Protein AF-A0A640UPW0-F1 (afdb_monomer_lite)

Foldseek 3Di:
DDDPPPQDDQDPDLALQVVQLVCLVVPDQDDDCPPVPVPNDSGRLVSQLCVVCVVPVPDDSVNSNVVSSCVSNLVSCCSNCVVDPDDDPPPDQWDAPPDDDSPPDDQVVQQVVLVVVQFPDKGWDWADDPDPRIGTDIDIDTHHD

pLDDT: mean 71.47, std 17.25, range [28.33, 95.25]

Organism: NCBI:txid47759

Structure (mmCIF, N/CA/C/O backbone):
data_AF-A0A640UPW0-F1
#
_entry.id   AF-A0A640UPW0-F1
#
loop_
_atom_site.group_PDB
_atom_site.id
_atom_site.type_symbol
_atom_site.label_atom_id
_atom_site.label_alt_id
_atom_site.label_comp_id
_atom_site.label_asym_id
_atom_site.label_entity_id
_atom_site.label_seq_id
_atom_site.pdbx_PDB_ins_code
_atom_site.Cartn_x
_atom_site.Cartn_y
_atom_site.Cartn_z
_atom_site.occupancy
_atom_site.B_iso_or_equiv
_atom_site.auth_seq_id
_atom_site.auth_comp_id
_atom_site.auth_asym_id
_atom_site.auth_atom_id
_atom_site.pdbx_PDB_model_num
ATOM 1 N N . MET A 1 1 ? -20.038 -16.195 15.517 1.00 28.33 1 MET A N 1
ATOM 2 C CA . MET A 1 1 ? -19.297 -17.173 14.692 1.00 28.33 1 MET A CA 1
ATOM 3 C C . MET A 1 1 ? -17.893 -16.635 14.487 1.00 28.33 1 MET A C 1
ATOM 5 O O . MET A 1 1 ? -17.792 -15.527 13.973 1.00 28.33 1 MET A O 1
ATOM 9 N N . PRO A 1 2 ? -16.830 -17.332 14.911 1.00 32.97 2 PRO A N 1
ATOM 10 C CA . PRO A 1 2 ? -15.482 -16.960 14.506 1.00 32.97 2 PRO A CA 1
ATOM 11 C C . PRO A 1 2 ? -15.348 -17.209 12.999 1.00 32.97 2 PRO A C 1
ATOM 13 O O . PRO A 1 2 ? -15.584 -18.318 12.523 1.00 32.97 2 PRO A O 1
ATOM 16 N N . VAL A 1 3 ? -15.035 -16.159 12.243 1.00 39.00 3 VAL A N 1
ATOM 17 C CA . VAL A 1 3 ? -14.639 -16.282 10.839 1.00 39.00 3 VAL A CA 1
ATOM 18 C C . VAL A 1 3 ? -13.253 -16.917 10.849 1.00 39.00 3 VAL A C 1
ATOM 20 O O . VAL A 1 3 ? -12.303 -16.298 11.324 1.00 39.00 3 VAL A O 1
ATOM 23 N N . MET A 1 4 ? -13.132 -18.161 10.382 1.00 33.19 4 MET A N 1
ATOM 24 C CA . MET A 1 4 ? -11.815 -18.705 10.065 1.00 33.19 4 MET A CA 1
ATOM 25 C C . MET A 1 4 ? -11.271 -17.908 8.882 1.00 33.19 4 MET A C 1
ATOM 27 O O . MET A 1 4 ? -11.778 -18.028 7.770 1.00 33.19 4 MET A O 1
ATOM 31 N N . LEU A 1 5 ? -10.266 -17.071 9.129 1.00 48.53 5 LEU A N 1
ATOM 32 C CA . LEU A 1 5 ? -9.405 -16.581 8.061 1.00 48.53 5 LEU A CA 1
ATOM 33 C C . LEU A 1 5 ? -8.719 -17.814 7.469 1.00 48.53 5 LEU A C 1
ATOM 35 O O . LEU A 1 5 ? -7.954 -18.480 8.168 1.00 48.53 5 LEU A O 1
ATOM 39 N N . GLU A 1 6 ? -9.045 -18.154 6.221 1.00 45.84 6 GLU A N 1
ATOM 40 C CA . GLU A 1 6 ? -8.282 -19.137 5.456 1.00 45.84 6 GLU A CA 1
ATOM 41 C C . GLU A 1 6 ? -6.794 -18.811 5.589 1.00 45.84 6 GLU A C 1
ATOM 43 O O . GLU A 1 6 ? -6.364 -17.677 5.359 1.00 45.84 6 GLU A O 1
ATOM 48 N N . VAL A 1 7 ? -6.011 -19.807 6.000 1.00 53.84 7 VAL A N 1
ATOM 49 C CA . VAL A 1 7 ? -4.555 -19.688 6.033 1.00 53.84 7 VAL A CA 1
ATOM 50 C C . VAL A 1 7 ? -4.105 -19.435 4.592 1.00 53.84 7 VAL A C 1
ATOM 52 O O . VAL A 1 7 ? -4.465 -20.238 3.725 1.00 53.84 7 VAL A O 1
ATOM 55 N N . PRO A 1 8 ? -3.360 -18.352 4.295 1.00 54.28 8 PRO A N 1
ATOM 56 C CA . PRO A 1 8 ? -3.006 -18.027 2.924 1.00 54.28 8 PRO A CA 1
ATOM 57 C C . PRO A 1 8 ? -2.251 -19.195 2.296 1.00 54.28 8 PRO A C 1
ATOM 59 O O . PRO A 1 8 ? -1.197 -19.616 2.777 1.00 54.28 8 PRO A O 1
ATOM 62 N N . SER A 1 9 ? -2.808 -19.733 1.216 1.00 58.19 9 SER A N 1
ATOM 63 C CA . SER A 1 9 ? -2.140 -20.709 0.367 1.00 58.19 9 SER A CA 1
ATOM 64 C C . SER A 1 9 ? -0.783 -20.159 -0.071 1.00 58.19 9 SER A C 1
ATOM 66 O O . SER A 1 9 ? -0.698 -19.026 -0.549 1.00 58.19 9 SER A O 1
ATOM 68 N N . ARG A 1 10 ? 0.269 -20.975 0.063 1.00 58.75 10 ARG A N 1
ATOM 69 C CA . ARG A 1 10 ? 1.624 -20.675 -0.419 1.00 58.75 10 ARG A CA 1
ATOM 70 C C . ARG A 1 10 ? 1.535 -20.197 -1.869 1.00 58.75 10 ARG A C 1
ATOM 72 O O . ARG A 1 10 ? 1.003 -20.917 -2.714 1.00 58.75 10 ARG A O 1
ATOM 79 N N . THR A 1 11 ? 2.009 -18.987 -2.153 1.00 61.59 11 THR A N 1
ATOM 80 C CA . THR A 1 11 ? 1.872 -18.409 -3.494 1.00 61.59 11 THR A CA 1
ATOM 81 C C . THR A 1 11 ? 2.588 -19.306 -4.506 1.00 61.59 11 THR A C 1
ATOM 83 O O . THR A 1 11 ? 3.743 -19.683 -4.308 1.00 61.59 11 THR A O 1
ATOM 86 N N . THR A 1 12 ? 1.895 -19.707 -5.575 1.00 64.69 12 THR A N 1
ATOM 87 C CA . THR A 1 12 ? 2.423 -20.634 -6.598 1.00 64.69 12 THR A CA 1
ATOM 88 C C . THR A 1 12 ? 3.489 -19.977 -7.481 1.00 64.69 12 THR A C 1
ATOM 90 O O . THR A 1 12 ? 4.301 -20.656 -8.106 1.00 64.69 12 THR A O 1
ATOM 93 N N . HIS A 1 13 ? 3.514 -18.644 -7.516 1.00 66.38 13 HIS A N 1
ATOM 94 C CA . HIS A 1 13 ? 4.432 -17.852 -8.323 1.00 66.38 13 HIS A CA 1
ATOM 95 C C . HIS A 1 13 ? 5.233 -16.888 -7.452 1.00 66.38 13 HIS A C 1
ATOM 97 O O . HIS A 1 13 ? 4.760 -16.407 -6.426 1.00 66.38 13 HIS A O 1
ATOM 103 N N . ARG A 1 14 ? 6.480 -16.646 -7.863 1.00 78.75 14 ARG A N 1
ATOM 104 C CA . ARG A 1 14 ? 7.421 -15.715 -7.221 1.00 78.75 14 ARG A CA 1
ATOM 105 C C . ARG A 1 14 ? 7.807 -14.552 -8.134 1.00 78.75 14 ARG A C 1
ATOM 107 O O . ARG A 1 14 ? 8.627 -13.742 -7.728 1.00 78.75 14 ARG A O 1
ATOM 114 N N . ASP A 1 15 ? 7.229 -14.479 -9.335 1.00 88.81 15 ASP A N 1
ATOM 115 C CA . ASP A 1 15 ? 7.400 -13.347 -10.247 1.00 88.81 15 ASP A CA 1
ATOM 116 C C . ASP A 1 15 ? 6.565 -12.155 -9.742 1.00 88.81 15 ASP A C 1
ATOM 118 O O . ASP A 1 15 ? 5.330 -12.204 -9.814 1.00 88.81 15 ASP A O 1
ATOM 122 N N . PRO A 1 16 ? 7.204 -11.090 -9.221 1.00 88.00 16 PRO A N 1
ATOM 123 C CA . PRO A 1 16 ? 6.502 -9.951 -8.642 1.00 88.00 16 PRO A CA 1
ATOM 124 C C . PRO A 1 16 ? 5.600 -9.232 -9.648 1.00 88.00 16 PRO A C 1
ATOM 126 O O . PRO A 1 16 ? 4.523 -8.756 -9.281 1.00 88.00 16 PRO A O 1
ATOM 129 N N . ARG A 1 17 ? 5.996 -9.196 -10.926 1.00 89.06 17 ARG A N 1
ATOM 130 C CA . ARG A 1 17 ? 5.212 -8.558 -11.982 1.00 89.06 17 ARG A CA 1
ATOM 131 C C . ARG A 1 17 ? 3.939 -9.335 -12.269 1.00 89.06 17 ARG A C 1
ATOM 133 O O . ARG A 1 17 ? 2.855 -8.752 -12.257 1.00 89.06 17 ARG A O 1
ATOM 140 N N . ALA A 1 18 ? 4.049 -10.647 -12.469 1.00 88.06 18 ALA A N 1
ATOM 141 C CA . ALA A 1 18 ? 2.884 -11.504 -12.671 1.00 88.06 18 ALA A CA 1
ATOM 142 C C . ALA A 1 18 ? 1.912 -11.435 -11.483 1.00 88.06 18 ALA A C 1
ATOM 144 O O . ALA A 1 18 ? 0.706 -11.311 -11.686 1.00 88.06 18 ALA A O 1
ATOM 145 N N . LEU A 1 19 ? 2.431 -11.446 -10.250 1.00 87.88 19 LEU A N 1
ATOM 146 C CA . LEU A 1 19 ? 1.619 -11.326 -9.037 1.00 87.88 19 LEU A CA 1
ATOM 147 C C . LEU A 1 19 ? 0.883 -9.983 -8.963 1.00 87.88 19 LEU A C 1
ATOM 149 O O . LEU A 1 19 ? -0.321 -9.954 -8.702 1.00 87.88 19 LEU A O 1
ATOM 153 N N . LEU A 1 20 ? 1.579 -8.875 -9.230 1.00 86.12 20 LEU A N 1
ATOM 154 C CA . LEU A 1 20 ? 0.967 -7.549 -9.224 1.00 86.12 20 LEU A CA 1
ATOM 155 C C . LEU A 1 20 ? -0.106 -7.421 -10.315 1.00 86.12 20 LEU A C 1
ATOM 157 O O . LEU A 1 20 ? -1.169 -6.851 -10.091 1.00 86.12 20 LEU A O 1
ATOM 161 N N . ASN A 1 21 ? 0.114 -7.998 -11.489 1.00 86.19 21 ASN A N 1
ATOM 162 C CA . ASN A 1 21 ? -0.888 -7.972 -12.549 1.00 86.19 21 ASN A CA 1
ATOM 163 C C . ASN A 1 21 ? -2.078 -8.890 -12.270 1.00 86.19 21 ASN A C 1
ATOM 165 O O . ASN A 1 21 ? -3.207 -8.533 -12.600 1.00 86.19 21 ASN A O 1
ATOM 169 N N . ALA A 1 22 ? -1.867 -10.026 -11.605 1.00 86.38 22 ALA A N 1
ATOM 170 C CA . ALA A 1 22 ? -2.944 -10.934 -11.220 1.00 86.38 22 ALA A CA 1
ATOM 171 C C . ALA A 1 22 ? -3.957 -10.272 -10.271 1.00 86.38 22 ALA A C 1
ATOM 173 O O . ALA A 1 22 ? -5.144 -10.595 -10.319 1.00 86.38 22 ALA A O 1
ATOM 174 N N . VAL A 1 23 ? -3.527 -9.305 -9.447 1.00 82.56 23 VAL A N 1
ATOM 175 C CA . VAL A 1 23 ? -4.449 -8.570 -8.566 1.00 82.56 23 VAL A CA 1
ATOM 176 C C . VAL A 1 23 ? -5.256 -7.488 -9.286 1.00 82.56 23 VAL A C 1
ATOM 178 O O . VAL A 1 23 ? -6.180 -6.930 -8.692 1.00 82.56 23 VAL A O 1
ATOM 181 N N . ARG A 1 24 ? -4.974 -7.206 -10.566 1.00 78.88 24 ARG A N 1
ATOM 182 C CA . ARG A 1 24 ? -5.638 -6.155 -11.351 1.00 78.88 24 ARG A CA 1
ATOM 183 C C . ARG A 1 24 ? -7.171 -6.152 -11.243 1.00 78.88 24 ARG A C 1
ATOM 185 O O . ARG A 1 24 ? -7.704 -5.071 -10.995 1.00 78.88 24 ARG A O 1
ATOM 192 N N . PRO A 1 25 ? -7.897 -7.283 -11.369 1.00 80.75 25 PRO A N 1
ATOM 193 C CA . PRO A 1 25 ? -9.364 -7.283 -11.309 1.00 80.75 25 PRO A CA 1
ATOM 194 C C . PRO A 1 25 ? -9.931 -6.845 -9.950 1.00 80.75 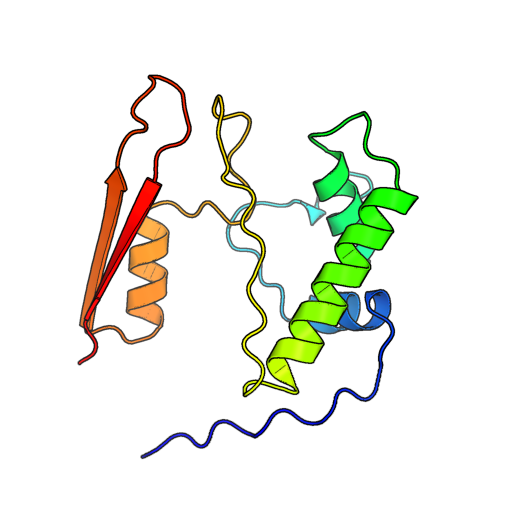25 PRO A C 1
ATOM 196 O O . PRO A 1 25 ? -11.082 -6.422 -9.858 1.00 80.75 25 PRO A O 1
ATOM 199 N N . TYR A 1 26 ? -9.128 -6.935 -8.887 1.00 76.44 26 TYR A N 1
ATOM 200 C CA . TYR A 1 26 ? -9.523 -6.573 -7.525 1.00 76.44 26 TYR A CA 1
ATOM 201 C C . TYR A 1 26 ? -9.193 -5.119 -7.173 1.00 76.44 26 TYR A C 1
ATOM 203 O O . TYR A 1 26 ? -9.710 -4.591 -6.186 1.00 76.44 26 TYR A O 1
ATOM 211 N N . VAL A 1 27 ? -8.363 -4.445 -7.976 1.00 71.94 27 VAL A N 1
ATOM 212 C CA . VAL A 1 27 ? -8.020 -3.033 -7.782 1.00 71.94 27 VAL A CA 1
ATOM 213 C C . VAL A 1 27 ? -9.193 -2.166 -8.244 1.00 71.94 27 VAL A C 1
ATOM 215 O O . VAL A 1 27 ? -9.268 -1.738 -9.391 1.00 71.94 27 VAL A O 1
ATOM 218 N N . LYS A 1 28 ? -10.126 -1.904 -7.326 1.00 63.00 28 LYS A N 1
ATOM 219 C CA . LYS A 1 28 ? -11.247 -0.973 -7.517 1.00 63.00 28 LYS A CA 1
ATOM 220 C C . LYS A 1 28 ? -10.804 0.422 -7.079 1.00 63.00 28 LYS A C 1
ATOM 222 O O . LYS A 1 28 ? -10.759 0.710 -5.883 1.00 63.00 28 LYS A O 1
ATOM 227 N N . GLU A 1 29 ? -10.415 1.290 -8.008 1.00 58.00 29 GLU A N 1
ATOM 228 C CA . GLU A 1 29 ? -10.051 2.663 -7.642 1.00 58.00 29 GLU A CA 1
ATOM 229 C C . GLU A 1 29 ? -11.248 3.460 -7.116 1.00 58.00 29 GLU A C 1
ATOM 231 O O . GLU A 1 29 ? -12.359 3.365 -7.624 1.00 58.00 29 GLU A O 1
ATOM 236 N N . CYS A 1 30 ? -11.006 4.287 -6.096 1.00 47.72 30 CYS A N 1
ATOM 237 C CA . CYS A 1 30 ? -12.014 5.159 -5.489 1.00 47.72 30 CYS A CA 1
ATOM 238 C C . CYS A 1 30 ? -11.754 6.661 -5.714 1.00 47.72 30 CYS A C 1
ATOM 240 O O . CYS A 1 30 ? -12.476 7.469 -5.128 1.00 47.72 30 CYS A O 1
ATOM 242 N N . THR A 1 31 ? -10.727 7.062 -6.481 1.00 45.81 31 THR A N 1
ATOM 243 C CA . THR A 1 31 ? -10.198 8.437 -6.345 1.00 45.81 31 THR A CA 1
ATOM 244 C C . THR A 1 31 ? -9.546 9.069 -7.590 1.00 45.81 31 THR A C 1
ATOM 246 O O . THR A 1 31 ? -8.720 9.948 -7.405 1.00 45.81 31 THR A O 1
ATOM 249 N N . TYR A 1 32 ? -9.971 8.719 -8.816 1.00 41.12 32 TYR A N 1
ATOM 250 C CA . TYR A 1 32 ? -9.625 9.315 -10.140 1.00 41.12 32 TYR A CA 1
ATOM 251 C C . TYR A 1 32 ? -8.732 8.489 -11.094 1.00 41.12 32 TYR A C 1
ATOM 253 O O . TYR A 1 32 ? -7.826 7.760 -10.689 1.00 41.12 32 TYR A O 1
ATOM 261 N N . ASN A 1 33 ? -9.051 8.651 -12.388 1.00 45.81 33 ASN A N 1
ATOM 262 C CA . ASN A 1 33 ? -8.652 7.880 -13.570 1.00 45.81 33 ASN A CA 1
ATOM 263 C C . ASN A 1 33 ? -7.176 8.026 -13.968 1.00 45.81 33 ASN A C 1
ATOM 265 O O . ASN A 1 33 ? -6.824 8.727 -14.913 1.00 45.81 33 ASN A O 1
ATOM 269 N N . VAL A 1 34 ? -6.297 7.280 -13.301 1.00 47.31 34 VAL A N 1
ATOM 270 C CA . VAL A 1 34 ? -4.931 7.052 -13.811 1.00 47.31 34 VAL A CA 1
ATOM 271 C C . VAL A 1 34 ? -4.951 6.187 -15.087 1.00 47.31 34 VAL A C 1
ATOM 273 O O . VAL A 1 34 ? -4.034 6.279 -15.895 1.00 47.31 34 VAL A O 1
ATOM 276 N N . PHE A 1 35 ? -6.009 5.395 -15.304 1.00 45.53 35 PHE A N 1
ATOM 277 C CA . PHE A 1 35 ? -6.189 4.514 -16.471 1.00 45.53 35 PHE A CA 1
ATOM 278 C C . PHE A 1 35 ? -6.747 5.165 -17.736 1.00 45.53 35 PHE A C 1
ATOM 280 O O . PHE A 1 35 ? -6.861 4.502 -18.760 1.00 45.53 35 PHE A O 1
ATOM 287 N N . GLU A 1 36 ? -7.108 6.442 -17.679 1.00 49.38 36 GLU A N 1
ATOM 288 C CA . GLU A 1 36 ? -7.510 7.188 -18.877 1.00 49.38 36 GLU A CA 1
ATOM 289 C C . GLU A 1 36 ? -6.373 8.075 -19.400 1.00 49.38 36 GLU A C 1
ATOM 291 O O . GLU A 1 36 ? -6.513 8.725 -20.433 1.00 49.38 36 GLU A O 1
ATOM 296 N N . SER A 1 37 ? -5.218 8.104 -18.717 1.00 44.47 37 SER A N 1
ATOM 297 C CA . SER A 1 37 ? -4.046 8.819 -19.228 1.00 44.47 37 SER A CA 1
ATOM 298 C C . SER A 1 37 ? -3.451 8.088 -20.439 1.00 44.47 37 SER A C 1
ATOM 300 O O . SER A 1 37 ? -3.263 6.869 -20.378 1.00 44.47 37 SER A O 1
ATOM 302 N N . PRO A 1 38 ? -3.095 8.793 -21.526 1.00 39.16 38 PRO A N 1
ATOM 303 C CA . PRO A 1 38 ? -2.394 8.193 -22.658 1.00 39.16 38 PRO A CA 1
ATOM 304 C C . PRO A 1 38 ? -1.121 7.468 -22.184 1.00 39.16 38 PRO A C 1
ATOM 306 O O . PRO A 1 38 ? -0.290 8.062 -21.503 1.00 39.16 38 PRO A O 1
ATOM 309 N N . GLY A 1 39 ? -0.985 6.173 -22.498 1.00 48.28 39 GLY A N 1
ATOM 310 C CA . GLY A 1 39 ? 0.131 5.328 -22.038 1.00 48.28 39 GLY A CA 1
ATOM 311 C C . GLY A 1 39 ? -0.124 4.523 -20.753 1.00 48.28 39 GLY A C 1
ATOM 312 O O . GLY A 1 39 ? 0.730 3.735 -20.355 1.00 48.28 39 GLY A O 1
ATOM 313 N N . SER A 1 40 ? -1.304 4.641 -20.134 1.00 54.12 40 SER A N 1
ATOM 314 C CA . SER A 1 40 ? -1.746 3.833 -18.978 1.00 54.12 40 SER A CA 1
ATOM 315 C C . SER A 1 40 ? -2.212 2.418 -19.359 1.00 54.12 40 SER A C 1
ATOM 317 O O . SER A 1 40 ? -3.245 1.934 -18.893 1.00 54.12 40 SER A O 1
ATOM 319 N N . GLY A 1 41 ? -1.441 1.764 -20.234 1.00 55.59 41 GLY A N 1
ATOM 320 C CA . GLY A 1 41 ? -1.733 0.437 -20.770 1.00 55.59 41 GLY A CA 1
ATOM 321 C C . GLY A 1 41 ? -2.123 -0.588 -19.699 1.00 55.59 41 GLY A C 1
ATOM 322 O O . GLY A 1 41 ? -1.784 -0.457 -18.525 1.00 55.59 41 GLY A O 1
ATOM 323 N N . GLU A 1 42 ? -2.837 -1.617 -20.150 1.00 64.75 42 GLU A N 1
ATOM 324 C CA . GLU A 1 42 ? -3.553 -2.678 -19.416 1.00 64.75 42 GLU A CA 1
ATOM 325 C C . GLU A 1 42 ? -2.807 -3.301 -18.208 1.00 64.75 42 GLU A C 1
ATOM 327 O O . GLU A 1 42 ? -3.436 -3.814 -17.278 1.00 64.75 42 GLU A O 1
ATOM 332 N N . ASP A 1 43 ? -1.478 -3.186 -18.177 1.00 76.94 43 ASP A N 1
ATOM 333 C CA . ASP A 1 43 ? -0.544 -3.764 -17.212 1.00 76.94 43 ASP A CA 1
ATOM 334 C C . ASP A 1 43 ? -0.393 -2.921 -15.925 1.00 76.94 43 ASP A C 1
ATOM 336 O O . ASP A 1 43 ? 0.069 -1.776 -15.952 1.00 76.94 43 ASP A O 1
ATOM 340 N N . LEU A 1 44 ? -0.746 -3.490 -14.763 1.00 80.00 44 LEU A N 1
ATOM 341 C CA . LEU A 1 44 ? -0.686 -2.798 -13.465 1.00 80.00 44 LEU A CA 1
ATOM 342 C C . LEU A 1 44 ? 0.749 -2.407 -13.092 1.00 80.00 44 LEU A C 1
ATOM 344 O O . LEU A 1 44 ? 0.977 -1.341 -12.526 1.00 80.00 44 LEU A O 1
ATOM 348 N N . TRP A 1 45 ? 1.710 -3.256 -13.447 1.00 84.75 45 TRP A N 1
ATOM 349 C CA . TRP A 1 45 ? 3.130 -3.032 -13.207 1.00 84.75 45 TRP A CA 1
ATOM 350 C C . TRP A 1 45 ? 3.644 -1.741 -13.843 1.00 84.75 45 TRP A C 1
ATOM 352 O O . TRP A 1 45 ? 4.134 -0.859 -13.142 1.00 84.75 45 TRP A O 1
ATOM 362 N N . ASN A 1 46 ? 3.481 -1.587 -15.159 1.00 80.31 46 ASN A N 1
ATOM 363 C CA . ASN A 1 46 ? 3.962 -0.406 -15.877 1.00 80.31 46 ASN A CA 1
ATOM 364 C C . ASN A 1 46 ? 3.319 0.887 -15.360 1.00 80.31 46 ASN A C 1
ATOM 366 O O . ASN A 1 46 ? 3.989 1.917 -15.277 1.00 80.31 46 ASN A O 1
ATOM 370 N N . ARG A 1 47 ? 2.044 0.827 -14.949 1.00 78.75 47 ARG A N 1
ATOM 371 C CA . ARG A 1 47 ? 1.384 1.947 -14.270 1.00 78.75 47 ARG A CA 1
ATOM 372 C C . ARG A 1 47 ? 2.110 2.325 -12.982 1.00 78.75 47 ARG A C 1
ATOM 374 O O . ARG A 1 47 ? 2.375 3.504 -12.771 1.00 78.75 47 ARG A O 1
ATOM 381 N N . GLU A 1 48 ? 2.410 1.360 -12.116 1.00 78.75 48 GLU A N 1
ATOM 382 C CA . GLU A 1 48 ? 3.106 1.635 -10.854 1.00 78.75 48 GLU A CA 1
ATOM 383 C C . GLU A 1 48 ? 4.523 2.171 -11.080 1.00 78.75 48 GLU A C 1
ATOM 385 O O . GLU A 1 48 ? 4.927 3.110 -10.399 1.00 78.75 48 GLU A O 1
ATOM 390 N N . ILE A 1 49 ? 5.246 1.671 -12.088 1.00 79.69 49 ILE A N 1
ATOM 391 C CA . ILE A 1 49 ? 6.547 2.228 -12.492 1.00 79.69 49 ILE A CA 1
ATOM 392 C C . ILE A 1 49 ? 6.415 3.690 -12.924 1.00 79.69 49 ILE A C 1
ATOM 394 O O . ILE A 1 49 ? 7.172 4.544 -12.458 1.00 79.69 49 ILE A O 1
ATOM 398 N N . ALA A 1 50 ? 5.430 4.000 -13.769 1.00 75.06 50 ALA A N 1
ATOM 399 C CA . ALA A 1 50 ? 5.175 5.367 -14.209 1.00 75.06 50 ALA A CA 1
ATOM 400 C C . ALA A 1 50 ? 4.814 6.287 -13.033 1.00 75.06 50 ALA A C 1
ATOM 402 O O . ALA A 1 50 ? 5.294 7.417 -12.973 1.00 75.06 50 ALA A O 1
ATOM 403 N N . LEU A 1 51 ? 4.024 5.801 -12.070 1.00 73.56 51 LEU A N 1
ATOM 404 C CA . LEU A 1 51 ? 3.665 6.554 -10.867 1.00 73.56 51 LEU A CA 1
ATOM 405 C C . LEU A 1 51 ? 4.866 6.809 -9.954 1.00 73.56 51 LEU A C 1
ATOM 407 O O . LEU A 1 51 ? 5.017 7.928 -9.472 1.00 73.56 51 LEU A O 1
ATOM 411 N N . LEU A 1 52 ? 5.731 5.813 -9.746 1.00 75.06 52 LEU A N 1
ATOM 412 C CA . LEU A 1 52 ? 6.950 5.967 -8.948 1.00 75.06 52 LEU A CA 1
ATOM 413 C C . LEU A 1 52 ? 7.890 7.018 -9.547 1.00 75.06 52 LEU A C 1
ATOM 415 O O . LEU A 1 52 ? 8.470 7.823 -8.821 1.00 75.06 52 LEU A O 1
ATOM 419 N N . LYS A 1 53 ? 8.011 7.037 -10.876 1.00 73.62 53 LYS A N 1
ATOM 420 C CA . LYS A 1 53 ? 8.881 7.976 -11.595 1.00 73.62 53 LYS A CA 1
ATOM 421 C C . LYS A 1 53 ? 8.288 9.370 -11.757 1.00 73.62 53 LYS A C 1
ATOM 423 O O . LYS A 1 53 ? 9.047 10.317 -11.941 1.00 73.62 53 LYS A O 1
ATOM 428 N N . ARG A 1 54 ? 6.957 9.503 -11.720 1.00 69.38 54 ARG A N 1
ATOM 429 C CA . ARG A 1 54 ? 6.236 10.747 -12.039 1.00 69.38 54 ARG A CA 1
ATOM 430 C C . ARG A 1 54 ? 6.812 11.962 -11.310 1.00 69.38 54 ARG A C 1
ATOM 432 O O . ARG A 1 54 ? 6.970 13.014 -11.918 1.00 69.38 54 ARG A O 1
ATOM 439 N N . ASP A 1 55 ? 7.156 11.778 -10.038 1.00 58.16 55 ASP A N 1
ATOM 440 C CA . ASP A 1 55 ? 7.558 12.864 -9.141 1.00 58.16 55 ASP A CA 1
ATOM 441 C C . ASP A 1 55 ? 9.077 12.873 -8.863 1.00 58.16 55 ASP A C 1
ATOM 443 O O . ASP A 1 55 ? 9.564 13.671 -8.063 1.00 58.16 55 ASP A O 1
ATOM 447 N N . ASN A 1 56 ? 9.849 12.008 -9.535 1.00 64.06 56 ASN A N 1
ATOM 448 C CA . ASN A 1 56 ? 11.305 11.952 -9.424 1.00 64.06 56 ASN A CA 1
ATOM 449 C C . ASN A 1 56 ? 11.949 11.721 -10.799 1.00 64.06 56 ASN A C 1
ATOM 451 O O . ASN A 1 56 ? 12.137 10.589 -11.242 1.00 64.06 56 ASN A O 1
ATOM 455 N N . SER A 1 57 ? 12.346 12.815 -11.451 1.00 62.31 57 SER A N 1
ATOM 456 C CA . SER A 1 57 ? 12.953 12.804 -12.788 1.00 62.31 57 SER A CA 1
ATOM 457 C C . SER A 1 57 ? 14.306 12.085 -12.866 1.00 62.31 57 SER A C 1
ATOM 459 O O . SER A 1 57 ? 14.733 11.720 -13.959 1.00 62.31 57 SER A O 1
ATOM 461 N N . LEU A 1 58 ? 14.972 11.850 -11.730 1.00 69.00 58 LEU A N 1
ATOM 462 C CA . LEU A 1 58 ? 16.224 11.089 -11.654 1.00 69.00 58 LEU A CA 1
ATOM 463 C C . LEU A 1 58 ? 15.986 9.581 -11.476 1.00 69.00 58 LEU A C 1
ATOM 465 O O . LEU A 1 58 ? 16.929 8.789 -11.508 1.00 69.00 58 LEU A O 1
ATOM 469 N N . MET A 1 59 ? 14.734 9.162 -11.277 1.00 75.88 59 MET A N 1
ATOM 470 C CA . MET A 1 59 ? 14.378 7.765 -11.089 1.00 75.88 59 MET A CA 1
ATOM 471 C C . MET A 1 59 ? 14.301 7.035 -12.433 1.00 75.88 59 MET A C 1
ATOM 473 O O . MET A 1 59 ? 13.419 7.271 -13.258 1.00 75.88 59 MET A O 1
ATOM 477 N N . LEU A 1 60 ? 15.230 6.104 -12.643 1.00 84.19 60 LEU A N 1
ATOM 478 C CA . LEU A 1 60 ? 15.273 5.256 -13.834 1.00 84.19 60 LEU A CA 1
ATOM 479 C C . LEU A 1 60 ? 14.266 4.100 -13.736 1.00 84.19 60 LEU A C 1
ATOM 481 O O . LEU A 1 60 ? 13.981 3.616 -12.638 1.00 84.19 60 LEU A O 1
ATOM 485 N N . ASP A 1 61 ? 13.798 3.598 -14.884 1.00 78.94 61 ASP A N 1
ATOM 486 C CA . ASP A 1 61 ? 12.869 2.455 -14.957 1.00 78.94 61 ASP A CA 1
ATOM 487 C C . ASP A 1 61 ? 13.398 1.218 -14.232 1.00 78.94 61 ASP A C 1
ATOM 489 O O . ASP A 1 61 ? 12.664 0.584 -13.482 1.00 78.94 61 ASP A O 1
ATOM 493 N N . GLY A 1 62 ? 14.690 0.911 -14.382 1.00 83.31 62 GLY A N 1
ATOM 494 C CA . GLY A 1 62 ? 15.313 -0.212 -13.678 1.00 83.31 62 GLY A CA 1
ATOM 495 C C . GLY A 1 62 ? 15.315 -0.038 -12.155 1.00 83.31 62 GLY A C 1
ATOM 496 O O . GLY A 1 62 ? 15.115 -1.002 -11.419 1.00 83.31 62 GLY A O 1
ATOM 497 N N . THR A 1 63 ? 15.490 1.191 -11.664 1.00 83.00 63 THR A N 1
ATOM 498 C CA . THR A 1 63 ? 15.464 1.490 -10.224 1.00 83.00 63 THR A CA 1
ATOM 499 C C . THR A 1 63 ? 14.044 1.399 -9.671 1.00 83.00 63 THR A C 1
ATOM 501 O O . THR A 1 63 ? 13.835 0.769 -8.636 1.00 83.00 63 THR A O 1
ATOM 504 N N . ALA A 1 64 ? 13.065 1.972 -10.376 1.00 82.12 64 ALA A N 1
ATOM 505 C CA . ALA A 1 64 ? 11.650 1.848 -10.031 1.00 82.12 64 ALA A CA 1
ATOM 506 C C . ALA A 1 64 ? 11.183 0.388 -10.062 1.00 82.12 64 ALA A C 1
ATOM 508 O O . ALA A 1 64 ? 10.515 -0.050 -9.128 1.00 82.12 64 ALA A O 1
ATOM 509 N N . GLY A 1 65 ? 11.617 -0.378 -11.068 1.00 85.69 65 GLY A N 1
ATOM 510 C CA . GLY A 1 65 ? 11.361 -1.813 -11.195 1.00 85.69 65 GLY A CA 1
ATOM 511 C C . GLY A 1 65 ? 11.836 -2.576 -9.972 1.00 85.69 65 GLY A C 1
ATOM 512 O O . GLY A 1 65 ? 11.040 -3.220 -9.302 1.00 85.69 65 GLY A O 1
ATOM 513 N N . ARG A 1 66 ? 13.105 -2.392 -9.597 1.00 84.94 66 ARG A N 1
ATOM 514 C CA . ARG A 1 66 ? 13.697 -3.042 -8.418 1.00 84.94 66 ARG A CA 1
ATOM 515 C C . ARG A 1 66 ? 13.012 -2.667 -7.106 1.00 84.94 66 ARG A C 1
ATOM 517 O O . ARG A 1 66 ? 12.922 -3.495 -6.203 1.00 84.94 66 ARG A O 1
ATOM 524 N N . ILE A 1 67 ? 12.576 -1.416 -6.961 1.00 84.50 67 ILE A N 1
ATOM 525 C CA . ILE A 1 67 ? 11.834 -0.973 -5.773 1.00 84.50 67 ILE A CA 1
ATOM 526 C C . ILE A 1 67 ? 10.483 -1.684 -5.708 1.00 84.50 67 ILE A C 1
ATOM 528 O O . ILE A 1 67 ? 10.119 -2.201 -4.652 1.00 84.50 67 ILE A O 1
ATOM 532 N N . LEU A 1 68 ? 9.773 -1.752 -6.833 1.00 85.38 68 LEU A N 1
ATOM 533 C CA . LEU A 1 68 ? 8.476 -2.410 -6.917 1.00 85.38 68 LEU A CA 1
ATOM 534 C C . LEU A 1 68 ? 8.588 -3.933 -6.733 1.00 85.38 68 LEU A C 1
ATOM 536 O O . LEU A 1 68 ? 7.794 -4.507 -5.990 1.00 85.38 68 LEU A O 1
ATOM 540 N N . ASP A 1 69 ? 9.613 -4.566 -7.312 1.00 85.25 69 ASP A N 1
ATOM 541 C CA . ASP A 1 69 ? 9.929 -5.992 -7.140 1.00 85.25 69 ASP A CA 1
ATOM 542 C C . ASP A 1 69 ? 10.109 -6.329 -5.660 1.00 85.25 69 ASP A C 1
ATOM 544 O O . ASP A 1 69 ? 9.455 -7.228 -5.127 1.00 85.25 69 ASP A O 1
ATOM 548 N N . ASN A 1 70 ? 10.966 -5.563 -4.976 1.00 84.50 70 ASN A N 1
ATOM 549 C CA . ASN A 1 70 ? 11.222 -5.749 -3.553 1.00 84.50 70 ASN A CA 1
ATOM 550 C C . ASN A 1 70 ? 9.957 -5.530 -2.721 1.00 84.50 70 ASN A C 1
ATOM 552 O O . ASN A 1 70 ? 9.704 -6.302 -1.802 1.00 84.50 70 ASN A O 1
ATOM 556 N N . ALA A 1 71 ? 9.152 -4.514 -3.039 1.00 84.38 71 ALA A N 1
ATOM 557 C CA . ALA A 1 71 ? 7.920 -4.229 -2.309 1.00 84.38 71 ALA A CA 1
ATOM 558 C C . ALA A 1 71 ? 6.909 -5.384 -2.406 1.00 84.38 71 ALA A C 1
ATOM 560 O O . ALA A 1 71 ? 6.350 -5.803 -1.391 1.00 84.38 71 ALA A O 1
ATOM 561 N N . VAL A 1 72 ? 6.699 -5.931 -3.606 1.00 86.94 72 VAL A N 1
ATOM 562 C CA . VAL A 1 72 ? 5.782 -7.060 -3.823 1.00 86.94 72 VAL A CA 1
ATOM 563 C C . VAL A 1 72 ? 6.319 -8.335 -3.169 1.00 86.94 72 VAL A C 1
ATOM 565 O O . VAL A 1 72 ? 5.575 -9.010 -2.458 1.00 86.94 72 VAL A O 1
ATOM 568 N N . ALA A 1 73 ? 7.607 -8.651 -3.341 1.00 83.94 73 ALA A N 1
ATOM 569 C CA . ALA A 1 73 ? 8.224 -9.824 -2.719 1.00 83.94 73 ALA A CA 1
ATOM 570 C C . ALA A 1 73 ? 8.153 -9.763 -1.185 1.00 83.94 73 ALA A C 1
ATOM 572 O O . ALA A 1 73 ? 7.853 -10.761 -0.523 1.00 83.94 73 ALA A O 1
ATOM 573 N N . TYR A 1 74 ? 8.383 -8.578 -0.621 1.00 82.38 74 TYR A N 1
ATOM 574 C CA . TYR A 1 74 ? 8.274 -8.332 0.808 1.00 82.38 74 TYR A CA 1
ATOM 575 C C . TYR A 1 74 ? 6.846 -8.542 1.314 1.00 82.38 74 TYR A C 1
ATOM 577 O O . TYR A 1 74 ? 6.642 -9.276 2.275 1.00 82.38 74 TYR A O 1
ATOM 585 N N . LEU A 1 75 ? 5.846 -7.973 0.631 1.00 83.25 75 LEU A N 1
ATOM 586 C CA . LEU A 1 75 ? 4.439 -8.143 0.995 1.00 83.25 75 LEU A CA 1
ATOM 587 C C . LEU A 1 75 ? 4.021 -9.618 0.990 1.00 83.25 75 LEU A C 1
ATOM 589 O O . LEU A 1 75 ? 3.422 -10.090 1.953 1.00 83.25 75 LEU A O 1
ATOM 593 N N . VAL A 1 76 ? 4.370 -10.355 -0.068 1.00 83.94 76 VAL A N 1
ATOM 594 C CA . VAL A 1 76 ? 4.079 -11.794 -0.167 1.00 83.94 76 VAL A CA 1
ATOM 595 C C . VAL A 1 76 ? 4.745 -12.556 0.973 1.00 83.94 76 VAL A C 1
ATOM 597 O O . VAL A 1 76 ? 4.111 -13.401 1.599 1.00 83.94 76 VAL A O 1
ATOM 600 N N . THR A 1 77 ? 5.997 -12.228 1.293 1.00 81.00 77 THR A N 1
ATOM 601 C CA . THR A 1 77 ? 6.716 -12.882 2.392 1.00 81.00 77 THR A CA 1
ATOM 602 C C . THR A 1 77 ? 6.064 -12.584 3.740 1.00 81.00 77 THR A C 1
ATOM 604 O O . THR A 1 77 ? 5.892 -13.504 4.533 1.00 81.00 77 THR A O 1
ATOM 607 N N . ALA A 1 78 ? 5.645 -11.343 3.990 1.00 78.62 78 ALA A N 1
ATOM 608 C CA . ALA A 1 78 ? 4.935 -10.967 5.210 1.00 78.62 78 ALA A CA 1
ATOM 609 C C . ALA A 1 78 ? 3.578 -11.684 5.343 1.00 78.62 78 ALA A C 1
ATOM 611 O O . ALA A 1 78 ? 3.187 -12.060 6.445 1.00 78.62 78 ALA A O 1
ATOM 612 N N . MET A 1 79 ? 2.876 -11.915 4.228 1.00 80.88 79 MET A N 1
ATOM 613 C CA . MET A 1 79 ? 1.626 -12.685 4.208 1.00 80.88 79 MET A CA 1
ATOM 614 C C . MET A 1 79 ? 1.852 -14.184 4.448 1.00 80.88 79 MET A C 1
ATOM 616 O O . MET A 1 79 ? 1.062 -14.817 5.141 1.00 80.88 79 MET A O 1
ATOM 620 N N . GLU A 1 80 ? 2.910 -14.761 3.873 1.00 81.38 80 GLU A N 1
ATOM 621 C CA . GLU A 1 80 ? 3.235 -16.187 4.020 1.00 81.38 80 GLU A CA 1
ATOM 622 C C . GLU A 1 80 ? 3.889 -16.521 5.367 1.00 81.38 80 GLU A C 1
ATOM 624 O O . GLU A 1 80 ? 3.810 -17.663 5.818 1.00 81.38 80 GLU A O 1
ATOM 629 N N . ARG A 1 81 ? 4.571 -15.550 5.982 1.00 79.19 81 ARG A N 1
ATOM 630 C CA . ARG A 1 81 ? 5.346 -15.700 7.220 1.00 79.19 81 ARG A CA 1
ATOM 631 C C . ARG A 1 81 ? 4.935 -14.637 8.250 1.00 79.19 81 ARG A C 1
ATOM 633 O O . ARG A 1 81 ? 5.770 -13.812 8.630 1.00 79.19 81 ARG A O 1
ATOM 640 N N . PRO A 1 82 ? 3.664 -14.620 8.694 1.00 72.81 82 PRO A N 1
ATOM 641 C CA . PRO A 1 82 ? 3.144 -13.590 9.597 1.00 72.81 82 PRO A CA 1
ATOM 642 C C . PRO A 1 82 ? 3.840 -13.566 10.966 1.00 72.81 82 PRO A C 1
ATOM 644 O O . PRO A 1 82 ? 3.775 -12.569 11.678 1.00 72.81 82 PRO A O 1
ATOM 647 N N . GLU A 1 83 ? 4.520 -14.647 11.348 1.00 72.94 83 GLU A N 1
ATOM 648 C CA . GLU A 1 83 ? 5.328 -14.730 12.563 1.00 72.94 83 GLU A CA 1
ATOM 649 C C . GLU A 1 83 ? 6.653 -13.954 12.471 1.00 72.94 83 GLU A C 1
ATOM 651 O O . GLU A 1 83 ? 7.272 -13.639 13.493 1.00 72.94 83 GLU A O 1
ATOM 656 N N . LEU A 1 84 ? 7.106 -13.637 11.253 1.00 74.12 84 LEU A N 1
ATOM 657 C CA . LEU A 1 84 ? 8.287 -12.814 11.041 1.00 74.12 84 LEU A CA 1
ATOM 658 C C . LEU A 1 84 ? 7.890 -11.343 11.146 1.00 74.12 84 LEU A C 1
ATOM 660 O O . LEU A 1 84 ? 7.125 -10.822 10.338 1.00 74.12 84 LEU A O 1
ATOM 664 N N . HIS A 1 85 ? 8.473 -10.650 12.124 1.00 60.84 85 HIS A N 1
ATOM 665 C CA . HIS A 1 85 ? 8.318 -9.208 12.291 1.00 60.84 85 HIS A CA 1
ATOM 666 C C . HIS A 1 85 ? 9.106 -8.484 11.197 1.00 60.84 85 HIS A C 1
ATOM 668 O O . HIS A 1 85 ? 10.229 -8.021 11.392 1.00 60.84 85 HIS A O 1
ATOM 674 N N . GLN A 1 86 ? 8.5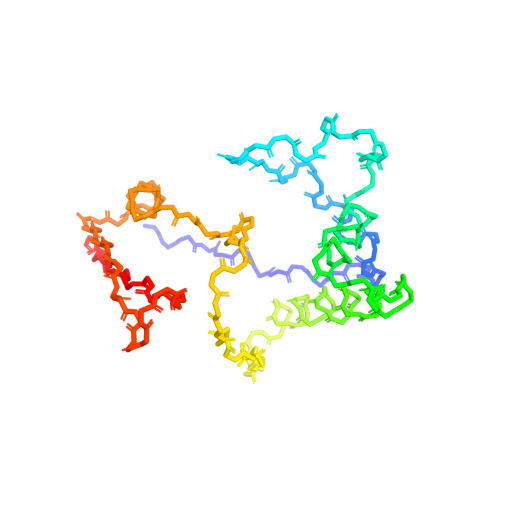22 -8.428 10.009 1.00 60.72 86 GLN A N 1
ATOM 675 C CA . GLN A 1 86 ? 9.052 -7.679 8.890 1.00 60.72 86 GLN A CA 1
ATOM 676 C C . GLN A 1 86 ? 8.621 -6.212 9.065 1.00 60.72 86 GLN A C 1
ATOM 678 O O . GLN A 1 86 ? 7.471 -5.841 8.840 1.00 60.72 86 GLN A O 1
ATOM 683 N N . GLY A 1 87 ? 9.544 -5.370 9.541 1.00 51.44 87 GLY A N 1
ATOM 684 C CA . GLY A 1 87 ? 9.313 -3.931 9.689 1.00 51.44 87 GLY A CA 1
ATOM 685 C C . GLY A 1 87 ? 9.349 -3.193 8.348 1.00 51.44 87 GLY A C 1
ATOM 686 O O . GLY A 1 87 ? 10.372 -3.199 7.664 1.00 51.44 87 GLY A O 1
ATOM 687 N N . MET A 1 88 ? 8.258 -2.517 7.982 1.00 49.78 88 MET A N 1
ATOM 688 C CA . MET A 1 88 ? 8.240 -1.592 6.846 1.00 49.78 88 MET A CA 1
ATOM 689 C C . MET A 1 88 ? 9.134 -0.389 7.178 1.00 49.78 88 MET A C 1
ATOM 691 O O . MET A 1 88 ? 8.827 0.373 8.098 1.00 49.78 88 MET A O 1
ATOM 695 N N . TYR A 1 89 ? 10.221 -0.184 6.430 1.00 43.59 89 TYR A N 1
ATOM 696 C CA . TYR A 1 89 ? 11.002 1.049 6.527 1.00 43.59 89 TYR A CA 1
ATOM 697 C C . TYR A 1 89 ? 10.140 2.225 6.061 1.00 43.59 89 TYR A C 1
ATOM 699 O O . TYR A 1 89 ? 10.014 2.506 4.871 1.00 43.59 89 TYR A O 1
ATOM 707 N N . LYS A 1 90 ? 9.538 2.939 7.013 1.00 44.38 90 LYS A N 1
ATOM 708 C CA . LYS A 1 90 ? 8.972 4.258 6.758 1.00 44.38 90 LYS A CA 1
ATOM 709 C C . LYS A 1 90 ? 10.134 5.246 6.733 1.00 44.38 90 LYS A C 1
ATOM 711 O O . LYS A 1 90 ? 10.554 5.736 7.777 1.00 44.38 90 LYS A O 1
ATOM 716 N N . GLY A 1 91 ? 10.641 5.560 5.542 1.00 43.75 91 GLY A N 1
ATOM 717 C CA . GLY A 1 91 ? 11.261 6.867 5.349 1.00 43.75 91 GLY A CA 1
ATOM 718 C C . GLY A 1 91 ? 10.213 7.906 5.743 1.00 43.75 91 GLY A C 1
ATOM 719 O O . GLY A 1 91 ? 9.117 7.914 5.183 1.00 43.75 91 GLY A O 1
ATOM 720 N N . GLY A 1 92 ? 10.475 8.689 6.789 1.00 41.47 92 GLY A N 1
ATOM 721 C CA . GLY A 1 92 ? 9.555 9.737 7.213 1.00 41.47 92 GLY A CA 1
ATOM 722 C C . GLY A 1 92 ? 9.299 10.669 6.033 1.00 41.47 92 GLY A C 1
ATOM 723 O O . GLY A 1 92 ? 10.239 11.255 5.507 1.00 41.47 92 GLY A O 1
ATOM 724 N N . PHE A 1 93 ? 8.048 10.778 5.586 1.00 47.78 93 PHE A N 1
ATOM 725 C CA . PHE A 1 93 ? 7.664 11.822 4.643 1.00 47.78 93 PHE A CA 1
ATOM 726 C C . PHE A 1 93 ? 7.867 13.164 5.355 1.00 47.78 93 PHE A C 1
ATOM 728 O O . PHE A 1 93 ? 7.064 13.539 6.205 1.00 47.78 93 PHE A O 1
ATOM 735 N N . ALA A 1 94 ? 8.974 13.840 5.062 1.00 44.81 94 ALA A N 1
ATOM 736 C CA . ALA A 1 94 ? 9.312 15.157 5.580 1.00 44.81 94 ALA A CA 1
ATOM 737 C C . ALA A 1 94 ? 9.530 16.105 4.396 1.00 44.81 94 ALA A C 1
ATOM 739 O O . ALA A 1 94 ? 10.188 15.738 3.423 1.00 44.81 94 ALA A O 1
ATOM 740 N N . GLY A 1 95 ? 8.959 17.309 4.471 1.00 53.97 95 GLY A N 1
ATOM 741 C CA . GLY A 1 95 ? 9.106 18.348 3.453 1.00 53.97 95 GLY A CA 1
ATOM 742 C C . GLY A 1 95 ? 7.788 18.992 3.024 1.00 53.97 95 GLY A C 1
ATOM 743 O O . GLY A 1 95 ? 6.698 18.625 3.478 1.00 53.97 95 GLY A O 1
ATOM 744 N N . LYS A 1 96 ? 7.910 19.983 2.134 1.00 47.88 96 LYS A N 1
ATOM 745 C CA . LYS A 1 96 ? 6.776 20.692 1.529 1.00 47.88 96 LYS A CA 1
ATOM 746 C C . LYS A 1 96 ? 5.833 19.708 0.845 1.00 47.88 96 LYS A C 1
ATOM 748 O O . LYS A 1 96 ? 6.284 18.769 0.191 1.00 47.88 96 LYS A O 1
ATOM 753 N N . ALA A 1 97 ? 4.531 19.953 0.983 1.00 51.81 97 ALA A N 1
ATOM 754 C CA . ALA A 1 97 ? 3.484 19.144 0.371 1.00 51.81 97 ALA A CA 1
ATOM 755 C C . ALA A 1 97 ? 3.530 19.232 -1.165 1.00 51.81 97 ALA A C 1
ATOM 757 O O . ALA A 1 97 ? 2.802 19.997 -1.791 1.00 51.81 97 ALA A O 1
ATOM 758 N N . LEU A 1 98 ? 4.398 18.435 -1.781 1.00 48.28 98 LEU A N 1
ATOM 759 C CA . LEU A 1 98 ? 4.403 18.184 -3.213 1.00 48.28 98 LEU A CA 1
ATOM 760 C C . LEU A 1 98 ? 3.544 16.937 -3.436 1.00 48.28 98 LEU A C 1
ATOM 762 O O . LEU A 1 98 ? 4.025 15.816 -3.348 1.00 48.28 98 LEU A O 1
ATOM 766 N N . PHE A 1 99 ? 2.246 17.174 -3.648 1.00 43.59 99 PHE A N 1
ATOM 767 C CA . PHE A 1 99 ? 1.247 16.204 -4.113 1.00 43.59 99 PHE A CA 1
ATOM 768 C C . PHE A 1 99 ? 1.059 14.963 -3.221 1.00 43.59 99 PHE A C 1
ATOM 770 O O . PHE A 1 99 ? 1.724 13.939 -3.346 1.00 43.59 99 PHE A O 1
ATOM 777 N N . THR A 1 100 ? 0.072 15.016 -2.329 1.00 44.78 100 THR A N 1
ATOM 778 C CA . THR A 1 100 ? -0.337 13.862 -1.522 1.00 44.78 100 THR A CA 1
ATOM 779 C C . THR A 1 100 ? -0.926 12.743 -2.400 1.00 44.78 100 THR A C 1
ATOM 781 O O . THR A 1 100 ? -1.788 12.964 -3.249 1.00 44.78 100 THR A O 1
ATOM 784 N N . TYR A 1 101 ? -0.393 11.537 -2.189 1.00 50.75 101 TYR A N 1
ATOM 785 C CA . TYR A 1 101 ? -0.459 10.329 -3.014 1.00 50.75 101 TYR A CA 1
ATOM 786 C C . TYR A 1 101 ? -1.852 9.692 -3.166 1.00 50.75 101 TYR A C 1
ATOM 788 O O . TYR A 1 101 ? -2.784 9.951 -2.412 1.00 50.75 101 TYR A O 1
ATOM 796 N N . ARG A 1 102 ? -1.923 8.717 -4.084 1.00 46.16 102 ARG A N 1
ATOM 797 C CA . ARG A 1 102 ? -2.981 7.711 -4.334 1.00 46.16 102 ARG A CA 1
ATOM 798 C C . ARG A 1 102 ? -3.647 7.088 -3.082 1.00 46.16 102 ARG A C 1
ATOM 800 O O . ARG A 1 102 ? -4.739 6.538 -3.194 1.00 46.16 102 ARG A O 1
ATOM 807 N N . TYR A 1 103 ? -3.023 7.199 -1.904 1.00 48.22 103 TYR A N 1
ATOM 808 C CA . TYR A 1 103 ? -3.501 6.682 -0.609 1.00 48.22 103 TYR A CA 1
ATOM 809 C C . TYR A 1 103 ? -3.837 7.768 0.432 1.00 48.22 103 TYR A C 1
ATOM 811 O O . TYR A 1 103 ? -4.220 7.458 1.561 1.00 48.22 103 TYR A O 1
ATOM 819 N N . SER A 1 104 ? -3.727 9.047 0.076 1.00 61.41 104 SER A N 1
ATOM 820 C CA . SER A 1 104 ? -4.056 10.185 0.936 1.00 61.41 104 SER A CA 1
ATOM 821 C C . SER A 1 104 ? -5.560 10.453 0.927 1.00 61.41 104 SER A C 1
ATOM 823 O O . SER A 1 104 ? -6.044 11.467 0.429 1.00 61.41 104 SER A O 1
ATOM 825 N N . TYR A 1 105 ? -6.328 9.512 1.472 1.00 72.56 105 TYR A N 1
ATOM 826 C CA . TYR A 1 105 ? -7.761 9.698 1.656 1.00 72.56 105 TYR A CA 1
ATOM 827 C C . TYR A 1 105 ? -8.047 10.825 2.649 1.00 72.56 105 TYR A C 1
ATOM 829 O O . TYR A 1 105 ? -7.392 10.953 3.684 1.00 72.56 105 TYR A O 1
ATOM 837 N N . THR A 1 106 ? -9.080 11.618 2.359 1.00 81.62 106 THR A N 1
ATOM 838 C CA . THR A 1 106 ? -9.545 12.659 3.281 1.00 81.62 106 THR A CA 1
ATOM 839 C C . THR A 1 106 ? -10.000 12.044 4.611 1.00 81.62 106 THR A C 1
ATOM 841 O O . THR A 1 106 ? -10.471 10.897 4.627 1.00 81.62 106 THR A O 1
ATOM 844 N N . PRO A 1 107 ? -9.974 12.799 5.728 1.00 86.00 107 PRO A N 1
ATOM 845 C CA . PRO A 1 107 ? -10.507 12.328 7.010 1.00 86.00 107 PRO A CA 1
ATOM 846 C C . PRO A 1 107 ? -11.937 11.779 6.898 1.00 86.00 107 PRO A C 1
ATOM 848 O O . PRO A 1 107 ? -12.302 10.795 7.540 1.00 86.00 107 PRO A O 1
ATOM 851 N N . ARG A 1 108 ? -12.762 12.379 6.028 1.00 86.12 108 ARG A N 1
ATOM 852 C CA . ARG A 1 108 ? -14.126 11.908 5.753 1.00 86.12 108 ARG A CA 1
ATOM 853 C C . ARG A 1 108 ? -14.139 10.508 5.140 1.00 86.12 108 ARG A C 1
ATOM 855 O O . ARG A 1 108 ? -14.920 9.666 5.579 1.00 86.12 108 ARG A O 1
ATOM 862 N N . LYS A 1 109 ? -13.294 10.255 4.137 1.00 84.19 109 LYS A N 1
ATOM 863 C CA . LYS A 1 109 ? -13.226 8.952 3.466 1.00 84.19 109 LYS A CA 1
ATOM 864 C C . LYS A 1 109 ? -12.694 7.872 4.411 1.00 84.19 109 LYS A C 1
ATOM 866 O O . LYS A 1 109 ? -13.270 6.793 4.435 1.00 84.19 109 LYS A O 1
ATOM 871 N N . TRP A 1 110 ? -11.715 8.184 5.262 1.00 88.25 110 TRP A N 1
ATOM 872 C CA . TRP A 1 110 ? -11.258 7.271 6.320 1.00 88.25 110 TRP A CA 1
ATOM 873 C C . TRP A 1 110 ? -12.370 6.866 7.287 1.00 88.25 110 TRP A C 1
ATOM 875 O O . TRP A 1 110 ? -1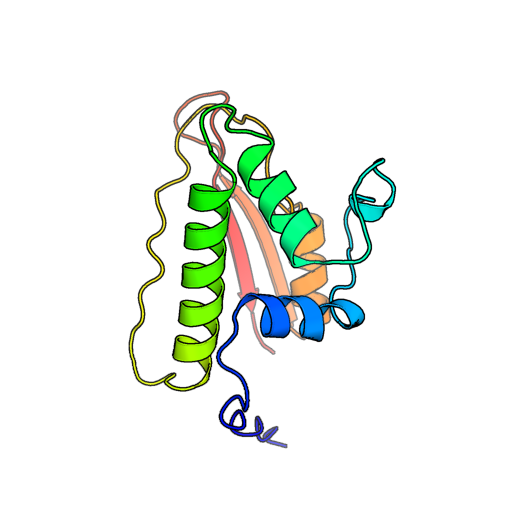2.561 5.676 7.530 1.00 88.25 110 TRP A O 1
ATOM 885 N N . LYS A 1 111 ? -13.162 7.829 7.777 1.00 91.06 111 LYS A N 1
ATOM 886 C CA . LYS A 1 111 ? -14.333 7.520 8.613 1.00 91.06 111 LYS A CA 1
ATOM 887 C C . LYS A 1 111 ? -15.304 6.585 7.891 1.00 91.06 111 LYS A C 1
ATOM 889 O O . LYS A 1 111 ? -15.732 5.596 8.470 1.00 91.06 111 LYS A O 1
ATOM 894 N N . SER A 1 112 ? -15.610 6.859 6.621 1.00 88.38 112 SER A N 1
ATOM 895 C CA . SER A 1 112 ? -16.496 6.007 5.818 1.00 88.38 112 SER A CA 1
ATOM 896 C C . SER A 1 112 ? -15.960 4.583 5.651 1.00 88.38 112 SER A C 1
ATOM 898 O O . SER A 1 112 ? -16.742 3.644 5.762 1.00 88.38 112 SER A O 1
ATOM 900 N N . LEU A 1 113 ? -14.656 4.417 5.404 1.00 87.88 113 LEU A N 1
ATOM 901 C CA . LEU A 1 113 ? -14.026 3.100 5.270 1.00 87.88 113 LEU A CA 1
ATOM 902 C C . LEU A 1 113 ? -14.117 2.303 6.575 1.00 87.88 113 LEU A C 1
ATOM 904 O O . LEU A 1 113 ? -14.516 1.146 6.554 1.00 87.88 113 LEU A O 1
ATOM 908 N N . LEU A 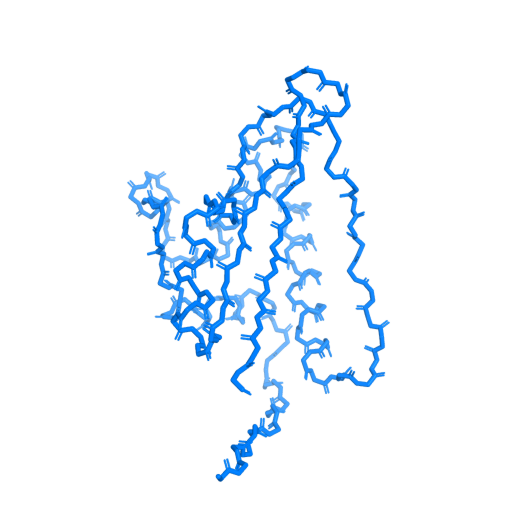1 114 ? -13.825 2.936 7.713 1.00 89.94 114 LEU A N 1
ATOM 909 C CA . LEU A 1 114 ? -13.895 2.283 9.023 1.00 89.94 114 LEU A CA 1
ATOM 910 C C . LEU A 1 114 ? -15.322 1.890 9.409 1.00 89.94 114 LEU A C 1
ATOM 912 O O . LEU A 1 114 ? -15.544 0.791 9.905 1.00 89.94 114 LEU A O 1
ATOM 916 N N . ARG A 1 115 ? -16.308 2.749 9.133 1.00 90.50 115 ARG A N 1
ATOM 917 C CA . ARG A 1 115 ? -17.719 2.390 9.332 1.00 90.50 115 ARG A CA 1
ATOM 918 C C . ARG A 1 115 ? -18.139 1.225 8.441 1.00 90.50 115 ARG A C 1
ATOM 920 O O . ARG A 1 115 ? -18.769 0.295 8.928 1.00 90.50 115 ARG A O 1
ATOM 927 N N . GLY A 1 116 ? -17.744 1.247 7.167 1.00 87.62 116 GLY A N 1
ATOM 928 C CA . GLY A 1 116 ? -17.996 0.144 6.236 1.00 87.62 116 GLY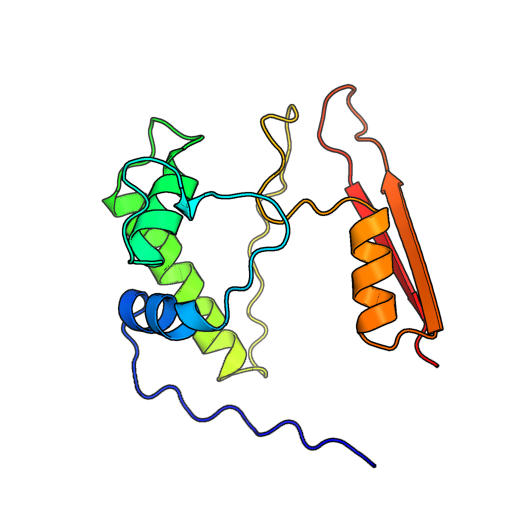 A CA 1
ATOM 929 C C . GLY A 1 116 ? -17.327 -1.172 6.651 1.00 87.62 116 GLY A C 1
ATOM 930 O O . GLY A 1 116 ? -17.851 -2.235 6.345 1.00 87.62 116 GLY A O 1
ATOM 931 N N . ALA A 1 117 ? -16.215 -1.104 7.387 1.00 87.81 117 ALA A N 1
ATOM 932 C CA . ALA A 1 117 ? -15.518 -2.264 7.939 1.00 87.81 117 ALA A CA 1
ATOM 933 C C . ALA A 1 117 ? -16.123 -2.799 9.257 1.00 87.81 117 ALA A C 1
ATOM 935 O O . ALA A 1 117 ? -15.615 -3.782 9.788 1.00 87.81 117 ALA A O 1
ATOM 936 N N . GLY A 1 118 ? -17.187 -2.182 9.789 1.00 90.25 118 GLY A N 1
ATOM 937 C CA . GLY A 1 118 ? -17.909 -2.675 10.970 1.00 90.25 118 GLY A CA 1
ATOM 938 C C . GLY A 1 118 ? -17.527 -2.031 12.307 1.00 90.25 118 GLY A C 1
ATOM 939 O O . GLY A 1 118 ? -17.995 -2.484 13.348 1.00 90.25 118 GLY A O 1
ATOM 940 N N . PHE A 1 119 ? -16.717 -0.966 12.318 1.00 94.19 119 PHE A N 1
ATOM 941 C CA . PHE A 1 119 ? -16.421 -0.233 13.555 1.00 94.19 119 PHE A CA 1
ATOM 942 C C . PHE A 1 119 ? -17.625 0.610 14.027 1.00 94.19 119 PHE A C 1
ATOM 944 O O . PHE A 1 119 ? -18.208 1.397 13.265 1.00 94.19 119 PHE A O 1
ATOM 951 N N . ALA A 1 120 ? -17.963 0.481 15.314 1.00 93.25 120 ALA A N 1
ATOM 952 C CA . ALA A 1 120 ? -19.079 1.159 15.975 1.00 93.25 120 ALA A CA 1
ATOM 953 C C . ALA A 1 120 ? -18.810 2.645 16.252 1.00 93.25 120 ALA A C 1
ATOM 955 O O . ALA A 1 120 ? -19.758 3.427 16.333 1.00 93.25 120 ALA A O 1
ATOM 956 N N . GLU A 1 121 ? -17.544 3.071 16.296 1.00 93.88 121 GLU A N 1
ATOM 957 C CA . GLU A 1 121 ? -17.152 4.484 16.250 1.00 93.88 121 GLU A CA 1
ATOM 958 C C . GLU A 1 121 ? -15.929 4.715 15.360 1.00 93.88 121 GLU A C 1
ATOM 960 O O . GLU A 1 121 ? -15.056 3.856 15.264 1.00 93.88 121 GLU A O 1
ATOM 965 N N . ALA A 1 122 ? -15.860 5.879 14.701 1.00 95.25 122 ALA A N 1
ATOM 966 C CA . ALA A 1 122 ? -14.723 6.270 13.864 1.00 95.25 122 ALA A CA 1
ATOM 967 C C . ALA A 1 122 ? -14.516 7.796 13.867 1.00 95.25 122 ALA A C 1
ATOM 969 O O . ALA A 1 122 ? -15.396 8.554 13.449 1.00 95.25 122 ALA A O 1
ATOM 970 N N . GLY A 1 123 ? -13.331 8.235 14.290 1.00 93.12 123 GLY A N 1
ATOM 971 C CA . GLY A 1 123 ? -12.855 9.616 14.261 1.00 93.12 123 GLY A CA 1
ATOM 972 C C . GLY A 1 123 ? -11.588 9.738 13.415 1.00 93.12 123 GLY A C 1
ATOM 973 O O . GLY A 1 123 ? -10.743 8.850 13.422 1.00 93.12 123 GLY A O 1
ATOM 974 N N . ALA A 1 124 ? -11.453 10.834 12.671 1.00 93.00 124 ALA A N 1
ATOM 975 C CA . ALA A 1 124 ? -10.259 11.125 11.884 1.00 93.00 124 ALA A CA 1
ATOM 976 C C . ALA A 1 124 ? -10.007 12.634 11.882 1.00 93.00 124 ALA A C 1
ATOM 978 O O . ALA A 1 124 ? -10.937 13.399 11.610 1.00 93.00 124 ALA A O 1
ATOM 979 N N . GLN A 1 125 ? -8.771 13.039 12.161 1.00 90.00 125 GLN A N 1
ATOM 980 C CA . GLN A 1 125 ? -8.339 14.435 12.191 1.00 90.00 125 GLN A CA 1
ATOM 981 C C . GLN A 1 125 ? -6.930 14.581 11.621 1.00 90.00 125 GLN A C 1
ATOM 983 O O . GLN A 1 125 ? -6.127 13.655 11.711 1.00 90.00 125 GLN A O 1
ATOM 988 N N . VAL A 1 126 ? -6.633 15.738 11.036 1.00 86.06 126 VAL A N 1
ATOM 989 C CA . VAL A 1 126 ? -5.278 16.085 10.598 1.00 86.06 126 VAL A CA 1
ATOM 990 C C . VAL A 1 126 ? -4.646 16.937 11.687 1.00 86.06 126 VAL A C 1
ATOM 992 O O . VAL A 1 126 ? -5.239 17.919 12.120 1.00 86.06 126 VAL A O 1
ATOM 995 N N . LEU A 1 127 ? -3.472 16.525 12.141 1.00 87.00 127 LEU A N 1
ATOM 996 C CA . LEU A 1 127 ? -2.583 17.328 12.962 1.00 87.00 127 LEU A CA 1
ATOM 997 C C . LEU A 1 127 ? -1.646 18.074 12.020 1.00 87.00 127 LEU A C 1
ATOM 999 O O . LEU A 1 127 ? -0.998 17.440 11.184 1.00 87.00 127 LEU A O 1
ATOM 1003 N N . ASP A 1 128 ? -1.586 19.394 12.133 1.00 82.38 128 ASP A N 1
ATOM 1004 C CA . ASP A 1 128 ? -0.701 20.197 11.295 1.00 82.38 128 ASP A CA 1
ATOM 1005 C C . ASP A 1 128 ? 0.770 19.840 11.534 1.00 82.38 128 ASP A C 1
ATOM 1007 O O . ASP A 1 128 ? 1.167 19.383 12.611 1.00 82.38 128 ASP A O 1
ATOM 1011 N N . ALA A 1 129 ? 1.587 20.018 10.499 1.00 81.25 129 ALA A N 1
ATOM 1012 C CA . ALA A 1 129 ? 3.027 19.896 10.648 1.00 81.25 129 ALA A CA 1
ATOM 1013 C C . ALA A 1 129 ? 3.567 21.054 11.509 1.00 81.25 129 ALA A C 1
ATOM 1015 O O . ALA A 1 129 ? 3.021 22.157 11.447 1.00 81.25 129 ALA A O 1
ATOM 1016 N N . PRO A 1 130 ? 4.672 20.851 12.255 1.00 84.12 130 PRO A N 1
ATOM 1017 C CA . PRO A 1 130 ? 5.322 21.935 12.995 1.00 84.12 130 PRO A CA 1
ATOM 1018 C C . PRO A 1 130 ? 5.736 23.114 12.102 1.00 84.12 130 PRO A C 1
ATOM 1020 O O . PRO A 1 130 ? 5.749 24.258 12.546 1.00 84.12 130 PRO A O 1
ATOM 1023 N N . GLU A 1 131 ? 6.064 22.832 10.839 1.00 82.38 131 GLU A N 1
ATOM 1024 C CA . GLU A 1 131 ? 6.453 23.829 9.846 1.00 82.38 131 GLU A CA 1
ATOM 1025 C C . GLU A 1 131 ? 5.288 24.133 8.882 1.00 82.38 131 GLU A C 1
ATOM 1027 O O . GLU A 1 131 ? 4.755 23.215 8.246 1.00 82.38 131 GLU A O 1
ATOM 1032 N N . PRO A 1 132 ? 4.888 25.411 8.724 1.00 77.75 132 PRO A N 1
ATOM 1033 C CA . PRO A 1 132 ? 3.819 25.795 7.807 1.00 77.75 132 PRO A CA 1
ATOM 1034 C C . PRO A 1 132 ? 4.089 25.358 6.361 1.00 77.75 132 PRO A C 1
ATOM 1036 O O . PRO A 1 132 ? 5.167 25.574 5.810 1.00 77.75 132 PRO A O 1
ATOM 1039 N N . GLY A 1 133 ? 3.079 24.765 5.720 1.00 69.31 133 GLY A N 1
ATOM 1040 C CA . GLY A 1 133 ? 3.180 24.253 4.347 1.00 69.31 133 GLY A CA 1
ATOM 1041 C C . GLY A 1 133 ? 3.804 22.856 4.225 1.00 69.31 133 GLY A C 1
ATOM 1042 O O . GLY A 1 133 ? 3.924 22.337 3.110 1.00 69.31 133 GLY A O 1
ATOM 1043 N N . HIS A 1 134 ? 4.188 22.227 5.341 1.00 68.62 134 HIS A N 1
ATOM 1044 C CA . HIS A 1 134 ? 4.606 20.825 5.374 1.00 68.62 134 HIS A CA 1
ATOM 1045 C C . HIS A 1 134 ? 3.415 19.886 5.591 1.00 68.62 134 HIS A C 1
ATOM 1047 O O . HIS A 1 134 ? 2.347 20.283 6.058 1.00 68.62 134 HIS A O 1
ATOM 1053 N N . ILE A 1 135 ? 3.590 18.622 5.201 1.00 67.31 135 ILE A N 1
ATOM 1054 C CA . ILE A 1 135 ? 2.536 17.606 5.291 1.00 67.31 135 ILE A CA 1
ATOM 1055 C C . ILE A 1 135 ? 2.237 17.297 6.763 1.00 67.31 135 ILE A C 1
ATOM 1057 O O . ILE A 1 135 ? 3.104 16.823 7.495 1.00 67.31 135 ILE A O 1
ATOM 1061 N N . GLY A 1 136 ? 0.993 17.541 7.176 1.00 74.62 136 GLY A N 1
ATOM 1062 C CA . GLY A 1 136 ? 0.484 17.167 8.494 1.00 74.62 136 GLY A CA 1
ATOM 1063 C C . GLY A 1 136 ? 0.300 15.655 8.671 1.00 74.62 136 GLY A C 1
ATOM 1064 O O . GLY A 1 136 ? 0.366 14.866 7.728 1.00 74.62 136 GLY A O 1
ATOM 1065 N N . THR A 1 137 ? 0.025 15.227 9.898 1.00 81.81 137 THR A N 1
ATOM 1066 C CA . THR A 1 137 ? -0.220 13.822 10.240 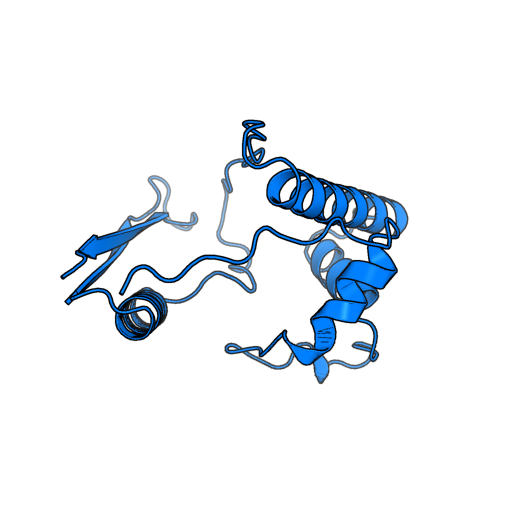1.00 81.81 137 THR A CA 1
ATOM 1067 C C . THR A 1 137 ? -1.714 13.545 10.356 1.00 81.81 137 THR A C 1
ATOM 1069 O O . THR A 1 137 ? -2.397 14.143 11.180 1.00 81.81 137 THR A O 1
ATOM 1072 N N . LEU A 1 138 ? -2.237 12.591 9.581 1.00 82.19 138 LEU A N 1
ATOM 1073 C CA . LEU A 1 138 ? -3.600 12.099 9.781 1.00 82.19 138 LEU A CA 1
ATOM 1074 C C . LEU A 1 138 ? -3.640 11.124 10.969 1.00 82.19 138 LEU A C 1
ATOM 1076 O O . LEU A 1 138 ? -3.048 10.047 10.910 1.00 82.19 138 LEU A O 1
ATOM 1080 N N . LEU A 1 139 ? -4.385 11.481 12.014 1.00 86.12 139 LEU A N 1
ATOM 1081 C CA . LEU A 1 139 ? -4.677 10.625 13.158 1.00 86.12 139 LEU A CA 1
ATOM 1082 C C . LEU A 1 139 ? -6.089 10.045 13.025 1.00 86.12 139 LEU A C 1
ATOM 1084 O O . LEU A 1 139 ? -7.064 10.786 12.874 1.00 86.12 139 LEU A O 1
ATOM 1088 N N . VAL A 1 140 ? -6.205 8.720 13.109 1.00 89.38 140 VAL A N 1
ATOM 1089 C CA . VAL A 1 140 ? -7.477 7.998 12.992 1.00 89.38 140 VAL A CA 1
ATOM 1090 C C . VAL A 1 140 ? -7.691 7.124 14.226 1.00 89.38 140 VAL A C 1
ATOM 1092 O O . VAL A 1 140 ? -6.786 6.409 14.647 1.00 89.38 140 VAL A O 1
ATOM 1095 N N . ARG A 1 141 ? -8.896 7.175 14.799 1.00 91.69 141 ARG A N 1
ATOM 1096 C CA . ARG A 1 141 ? -9.336 6.355 15.935 1.00 91.69 141 ARG A CA 1
ATOM 1097 C C . ARG A 1 141 ? -10.615 5.618 15.557 1.00 91.69 141 ARG A C 1
ATOM 1099 O O . ARG A 1 141 ? -11.519 6.228 14.993 1.00 91.69 141 ARG A O 1
ATOM 1106 N N . ALA A 1 142 ? -10.716 4.342 15.914 1.00 93.00 142 ALA A N 1
ATOM 1107 C CA . ALA A 1 142 ? -11.937 3.559 15.762 1.00 93.00 142 ALA A CA 1
ATOM 1108 C C . ALA A 1 142 ? -12.190 2.692 17.001 1.00 93.00 142 ALA A C 1
ATOM 1110 O O . ALA A 1 142 ? -11.238 2.315 17.683 1.00 93.00 142 ALA A O 1
ATOM 1111 N N . ILE A 1 143 ? -13.458 2.400 17.291 1.00 93.50 143 ILE A N 1
ATOM 1112 C CA . ILE A 1 143 ? -13.881 1.528 18.396 1.00 93.50 143 ILE A CA 1
ATOM 1113 C C . ILE A 1 143 ? -14.717 0.391 17.807 1.00 93.50 143 ILE A C 1
ATOM 1115 O O . ILE A 1 143 ? -15.629 0.634 17.011 1.00 93.50 143 ILE A O 1
ATOM 1119 N N . ALA A 1 144 ? -14.343 -0.843 18.141 1.00 88.69 144 ALA A N 1
ATOM 1120 C CA . ALA A 1 144 ? -15.092 -2.044 17.785 1.00 88.69 144 ALA A CA 1
ATOM 1121 C C . ALA A 1 144 ? -16.354 -2.163 18.667 1.00 88.69 144 ALA A C 1
ATOM 1123 O O . ALA A 1 144 ? -16.348 -1.614 19.769 1.00 88.69 144 ALA A O 1
ATOM 1124 N N . PRO A 1 145 ? -17.425 -2.809 18.177 1.00 77.75 145 PRO A N 1
ATOM 1125 C CA . PRO A 1 145 ? -18.645 -3.030 18.954 1.00 77.75 145 PRO A CA 1
ATOM 1126 C C . PRO A 1 145 ? -18.415 -3.844 20.233 1.00 77.75 145 PRO A C 1
ATOM 1128 O O . PRO A 1 145 ? -17.490 -4.690 20.246 1.00 77.75 145 PRO A O 1
#

Sequence (145 aa):
MPVMLEVPSRTTHRDPRALLNAVRPYVKECTYNVFESPGSGEDLWNREIALLKRDNSLMLDGTAGRILDNAVAYLVTAMERPELHQGMYKGGFAGKALFTYRYSYTPRKWKSLLRGAGFAEAGAQVLDAPEPGHIGTLLVRAIAP

Radius of gyration: 18.06 Å; chains: 1; bounding box: 36×46×42 Å

Secondary structure (DSSP, 8-state):
-----PPPPPPS---HHHHHHHTGGG---SS--GGGSTT--S-HHHHHHHHHHHT-TT--HHHHHHHHHHHHHHHHHHHH-TTS----------SB-----TT---HHHHHHHHHHTT-SEEEEEEEPPSSTTBPPEEEEEEE--